Protein AF-A0AAJ1V256-F1 (afdb_monomer)

Sequence (121 aa):
MSFTASVACTSASAARIEAPECDAYWALPIDSGTSVLEVGAVFEDLAAAPRSDGSTIDLTRVPLGVEVDEIVLIAGPKEPRVVLVNEAEGYRVGVEWDPTYLKSAMLWMSNRGRKGLPWVG

Solvent-accessible surface area (backbone atoms only — not comparable to full-atom values): 6990 Å² total; per-residue (Å²): 139,87,83,82,82,81,75,82,75,85,62,70,60,44,27,38,50,49,72,48,63,51,77,32,36,33,37,39,80,61,78,71,86,30,50,58,54,28,65,48,39,73,48,84,46,61,61,55,35,54,25,65,87,76,50,65,42,50,71,30,40,35,62,58,98,57,66,20,34,42,44,36,35,40,36,52,42,77,46,56,44,40,31,42,37,33,67,80,80,72,47,74,51,75,51,72,61,60,54,90,81,47,60,53,50,74,49,74,49,71,39,54,29,48,62,53,86,94,60,61,68

Structure (mmCIF, N/CA/C/O backbone):
data_AF-A0AAJ1V256-F1
#
_entry.id   AF-A0AAJ1V256-F1
#
loop_
_atom_site.group_PDB
_atom_site.id
_atom_site.type_symbol
_atom_site.label_atom_id
_atom_site.label_alt_id
_atom_site.label_comp_id
_atom_site.label_asym_id
_atom_site.label_entity_id
_atom_site.label_seq_id
_atom_site.pdbx_PDB_ins_code
_atom_site.Cartn_x
_atom_site.Cartn_y
_atom_site.Cartn_z
_atom_site.occupancy
_atom_site.B_iso_or_equiv
_atom_site.auth_seq_id
_atom_site.auth_comp_id
_atom_site.auth_asym_id
_atom_site.auth_atom_id
_atom_site.pdbx_PDB_model_num
ATOM 1 N N . MET A 1 1 ? 39.446 8.602 6.452 1.00 35.81 1 MET A N 1
ATOM 2 C CA . MET A 1 1 ? 39.094 7.231 6.881 1.00 35.81 1 MET A CA 1
ATOM 3 C C . MET A 1 1 ? 37.690 6.969 6.364 1.00 35.81 1 MET A C 1
ATOM 5 O O . MET A 1 1 ? 36.756 7.536 6.909 1.00 35.81 1 MET A O 1
ATOM 9 N N . SER A 1 2 ? 37.554 6.254 5.246 1.00 35.09 2 SER A N 1
ATOM 10 C CA . SER A 1 2 ? 36.244 5.915 4.676 1.00 35.09 2 SER A CA 1
ATOM 11 C C . SER A 1 2 ? 35.867 4.529 5.176 1.00 35.09 2 SER A C 1
ATOM 13 O O . SER A 1 2 ? 36.576 3.569 4.884 1.00 35.09 2 SER A O 1
ATOM 15 N N . PHE A 1 3 ? 34.797 4.433 5.959 1.00 32.19 3 PHE A N 1
ATOM 16 C CA . PHE A 1 3 ? 34.200 3.153 6.319 1.00 32.19 3 PHE A CA 1
ATOM 17 C C . PHE A 1 3 ? 33.097 2.857 5.309 1.00 32.19 3 PHE A C 1
ATOM 19 O O . PHE A 1 3 ? 32.014 3.428 5.380 1.00 32.19 3 PHE A O 1
ATOM 26 N N . THR A 1 4 ? 33.382 1.979 4.351 1.00 42.59 4 THR A N 1
ATOM 27 C CA . THR A 1 4 ? 32.352 1.411 3.479 1.00 42.59 4 THR A CA 1
ATOM 28 C C . THR A 1 4 ? 31.816 0.157 4.158 1.00 42.59 4 THR A C 1
ATOM 30 O O . THR A 1 4 ? 32.383 -0.924 4.020 1.00 42.59 4 THR A O 1
ATOM 33 N N . ALA A 1 5 ? 30.738 0.296 4.929 1.00 38.59 5 ALA A N 1
ATOM 34 C CA . ALA A 1 5 ? 29.970 -0.849 5.399 1.00 38.59 5 ALA A CA 1
ATOM 35 C C . ALA A 1 5 ? 28.974 -1.246 4.300 1.00 38.59 5 ALA A C 1
ATOM 37 O O . ALA A 1 5 ? 27.842 -0.777 4.267 1.00 38.59 5 ALA A O 1
ATOM 38 N N . SER A 1 6 ? 29.409 -2.095 3.369 1.00 44.28 6 SER A N 1
ATOM 39 C CA . SER A 1 6 ? 28.492 -2.809 2.479 1.00 44.28 6 SER A CA 1
ATOM 40 C C . SER A 1 6 ? 27.984 -4.043 3.217 1.00 44.28 6 SER A C 1
ATOM 42 O O . SER A 1 6 ? 28.528 -5.135 3.058 1.00 44.28 6 SER A O 1
ATOM 44 N N . VAL A 1 7 ? 26.953 -3.878 4.046 1.00 42.75 7 VAL A N 1
ATOM 45 C CA . VAL A 1 7 ? 26.143 -5.024 4.469 1.00 42.75 7 VAL A CA 1
ATOM 46 C C . VAL A 1 7 ? 25.177 -5.303 3.326 1.00 42.75 7 VAL A C 1
ATOM 48 O O . VAL A 1 7 ? 24.169 -4.620 3.171 1.00 42.75 7 VAL A O 1
ATOM 51 N N . ALA A 1 8 ? 25.501 -6.299 2.504 1.00 43.69 8 ALA A N 1
ATOM 52 C CA . ALA A 1 8 ? 24.511 -6.926 1.643 1.00 43.69 8 ALA A CA 1
ATOM 53 C C . ALA A 1 8 ? 23.537 -7.679 2.560 1.00 43.69 8 ALA A C 1
ATOM 55 O O . ALA A 1 8 ? 23.752 -8.839 2.904 1.00 43.69 8 ALA A O 1
ATOM 56 N N . CYS A 1 9 ? 22.512 -6.978 3.043 1.00 42.59 9 CYS A N 1
ATOM 57 C CA . CYS A 1 9 ? 21.448 -7.580 3.824 1.00 42.59 9 CYS A CA 1
ATOM 58 C C . CYS A 1 9 ? 20.480 -8.247 2.846 1.00 42.59 9 CYS A C 1
ATOM 60 O O . CYS A 1 9 ? 19.473 -7.671 2.452 1.00 42.59 9 CYS A O 1
ATOM 62 N N . THR A 1 10 ? 20.789 -9.471 2.430 1.00 48.34 10 THR A N 1
ATOM 63 C CA . THR A 1 10 ? 19.746 -10.408 2.003 1.00 48.34 10 THR A CA 1
ATOM 64 C C . THR A 1 10 ? 19.013 -10.875 3.258 1.00 48.34 10 THR A C 1
ATOM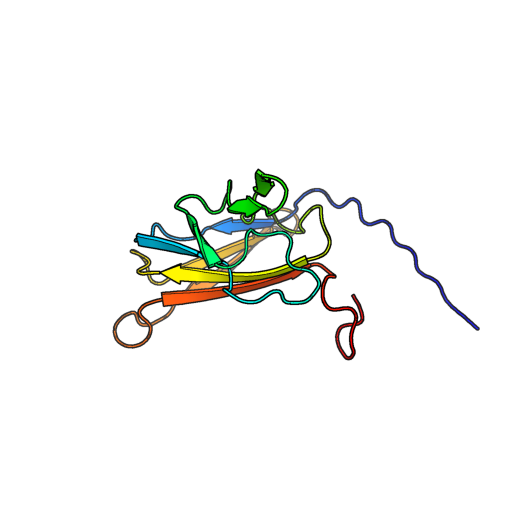 66 O O . THR A 1 10 ? 19.181 -12.014 3.692 1.00 48.34 10 THR A O 1
ATOM 69 N N . SER A 1 11 ? 18.273 -9.983 3.919 1.00 52.69 11 SER A N 1
ATOM 70 C CA . SER A 1 11 ? 17.343 -10.409 4.956 1.00 52.69 11 SER A CA 1
ATOM 71 C C . SER A 1 11 ? 16.116 -10.984 4.265 1.00 52.69 11 SER A C 1
ATOM 73 O O . SER A 1 11 ? 15.476 -10.338 3.439 1.00 52.69 11 SER A O 1
ATOM 75 N N . ALA A 1 12 ? 15.791 -12.232 4.598 1.00 62.41 12 ALA A N 1
ATOM 76 C CA . ALA A 1 12 ? 14.454 -12.745 4.356 1.00 62.41 12 ALA A CA 1
ATOM 77 C C . ALA A 1 12 ? 13.436 -11.770 4.974 1.00 62.41 12 ALA A C 1
ATOM 79 O O . ALA A 1 12 ? 13.717 -11.173 6.017 1.00 62.41 12 ALA A O 1
ATOM 80 N N . SER A 1 13 ? 12.268 -11.611 4.345 1.00 64.56 13 SER A N 1
ATOM 81 C CA . SER A 1 13 ? 11.167 -10.831 4.919 1.00 64.56 13 SER A CA 1
ATOM 82 C C . SER A 1 13 ? 10.919 -11.304 6.359 1.00 64.56 13 SER A C 1
ATOM 84 O O . SER A 1 13 ? 10.552 -12.465 6.557 1.00 64.56 13 SER A O 1
ATOM 86 N N . ALA A 1 14 ? 11.164 -10.440 7.340 1.00 84.75 14 ALA A N 1
ATOM 87 C CA . ALA A 1 14 ? 11.100 -10.766 8.767 1.00 84.75 14 ALA A CA 1
ATOM 88 C C . ALA A 1 14 ? 9.800 -10.268 9.417 1.00 84.75 14 ALA A C 1
ATOM 90 O O . ALA A 1 14 ? 9.463 -10.662 10.537 1.00 84.75 14 ALA A O 1
ATOM 91 N N . ALA A 1 15 ? 9.074 -9.402 8.708 1.00 94.56 15 ALA A N 1
ATOM 92 C CA . ALA A 1 15 ? 7.802 -8.870 9.140 1.00 94.56 15 ALA A CA 1
ATOM 93 C C . ALA A 1 15 ? 6.775 -8.862 8.004 1.00 94.56 15 ALA A C 1
ATOM 95 O O . ALA A 1 15 ? 7.121 -8.811 6.819 1.00 94.56 15 ALA A O 1
ATOM 96 N N . ARG A 1 16 ? 5.497 -8.893 8.387 1.00 96.88 16 ARG A N 1
ATOM 97 C CA . ARG A 1 16 ? 4.367 -8.735 7.469 1.00 96.88 16 ARG A CA 1
ATOM 98 C C . ARG A 1 16 ? 3.482 -7.551 7.842 1.00 96.88 16 ARG A C 1
ATOM 100 O O . ARG A 1 16 ? 3.313 -7.260 9.026 1.00 96.88 16 ARG A O 1
ATOM 107 N N . ILE A 1 17 ? 2.895 -6.912 6.841 1.00 97.62 17 ILE A N 1
ATOM 108 C CA . ILE A 1 17 ? 1.855 -5.899 6.983 1.00 97.62 17 ILE A CA 1
ATOM 109 C C . ILE A 1 17 ? 0.504 -6.589 6.798 1.00 97.62 17 ILE A C 1
ATOM 111 O O . ILE A 1 17 ? 0.233 -7.178 5.757 1.00 97.62 17 ILE A O 1
ATOM 115 N N . GLU A 1 18 ? -0.348 -6.512 7.812 1.00 97.94 18 GLU A N 1
ATOM 116 C CA . GLU A 1 18 ? -1.761 -6.866 7.720 1.00 97.94 18 GLU A CA 1
ATOM 117 C C . GLU A 1 18 ? -2.533 -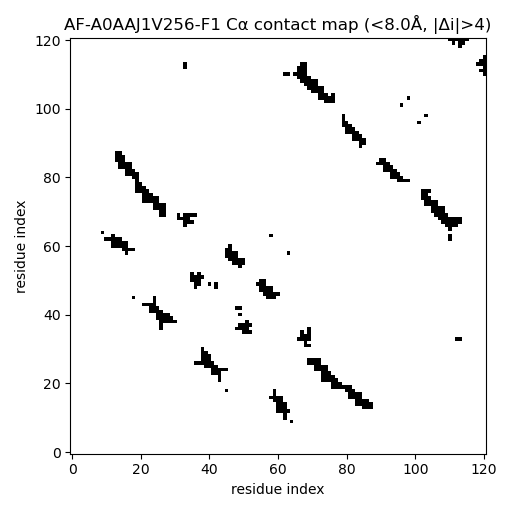5.575 7.428 1.00 97.94 18 GLU A C 1
ATOM 119 O O . GLU A 1 18 ? -2.740 -4.741 8.318 1.00 97.94 18 GLU A O 1
ATOM 124 N N . ALA A 1 19 ? -2.896 -5.389 6.160 1.00 97.00 19 ALA A N 1
ATOM 125 C CA . ALA A 1 19 ? -3.775 -4.315 5.723 1.00 97.00 19 ALA A CA 1
ATOM 126 C C . ALA A 1 19 ? -5.242 -4.776 5.801 1.00 97.00 19 ALA A C 1
ATOM 128 O O . ALA A 1 19 ? -5.519 -5.963 5.607 1.00 97.00 19 ALA A O 1
ATOM 129 N N . PRO A 1 20 ? -6.183 -3.865 6.089 1.00 96.81 20 PRO A N 1
ATOM 130 C CA . PRO A 1 20 ? -7.598 -4.190 6.076 1.00 96.81 20 PRO A CA 1
ATOM 131 C C . PRO A 1 20 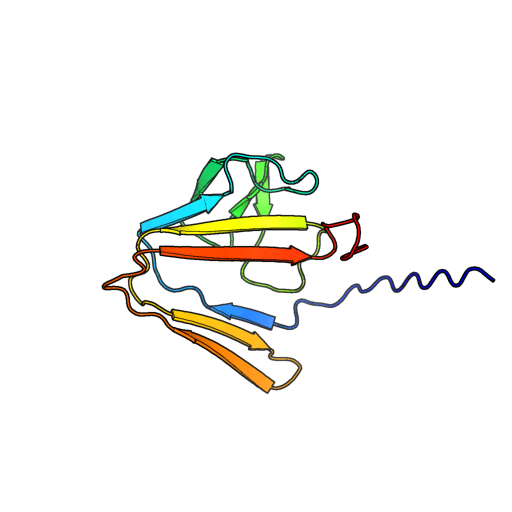? -8.070 -4.371 4.629 1.00 96.81 20 PRO A C 1
ATOM 133 O O . PRO A 1 20 ? -7.457 -3.841 3.697 1.00 96.81 20 PRO A O 1
ATOM 136 N N . GLU A 1 21 ? -9.206 -5.047 4.453 1.00 97.69 21 GLU A N 1
ATOM 137 C CA . GLU A 1 21 ? -9.966 -4.941 3.206 1.00 97.69 21 GLU A CA 1
ATOM 138 C C . GLU A 1 21 ? -10.261 -3.461 2.922 1.00 97.69 21 GLU A C 1
ATOM 140 O O . GLU A 1 21 ? -10.499 -2.670 3.842 1.00 97.69 21 GLU A O 1
ATOM 145 N N . CYS A 1 22 ? -10.238 -3.067 1.656 1.00 98.06 22 CYS A N 1
ATOM 146 C CA . CYS A 1 22 ? -10.447 -1.691 1.230 1.00 98.06 22 CYS A CA 1
ATOM 147 C C . CYS A 1 22 ? -11.115 -1.644 -0.145 1.00 98.06 22 CYS A C 1
ATOM 149 O O . CYS A 1 22 ? -11.194 -2.660 -0.827 1.00 98.06 22 CYS A O 1
ATOM 151 N N . ASP A 1 23 ? -11.584 -0.467 -0.560 1.00 98.12 23 ASP A N 1
ATOM 152 C CA . ASP A 1 23 ? -12.157 -0.294 -1.900 1.00 98.12 23 ASP A CA 1
ATOM 153 C C . ASP A 1 23 ? -11.094 -0.432 -2.995 1.00 98.12 23 ASP A C 1
ATOM 155 O O . ASP A 1 23 ? -11.368 -1.003 -4.045 1.00 98.12 23 ASP A O 1
ATOM 159 N N . ALA A 1 24 ? -9.895 0.112 -2.759 1.00 98.44 24 ALA A N 1
ATOM 160 C CA . ALA A 1 24 ? -8.741 -0.025 -3.644 1.00 98.44 24 ALA A CA 1
ATOM 161 C C .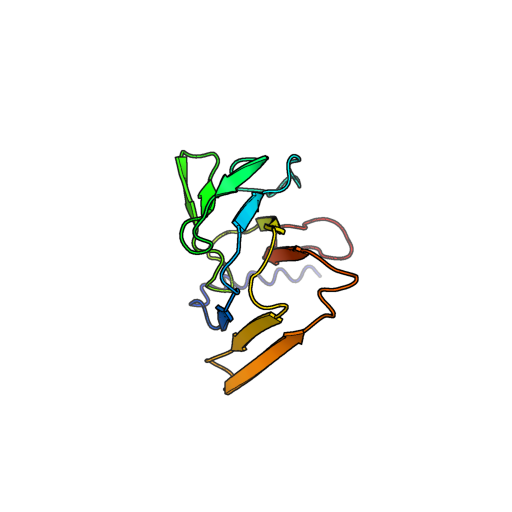 ALA A 1 24 ? -7.447 0.459 -2.973 1.00 98.44 24 ALA A C 1
ATOM 163 O O . ALA A 1 24 ? -7.468 1.295 -2.063 1.00 98.44 24 ALA A O 1
ATOM 164 N N . TYR A 1 25 ? -6.316 0.029 -3.519 1.00 98.69 25 TYR A N 1
ATOM 165 C CA . TYR A 1 25 ? -5.010 0.640 -3.314 1.00 98.69 25 TYR A CA 1
ATOM 166 C C . TYR A 1 25 ? -4.648 1.542 -4.488 1.00 98.69 25 TYR A C 1
ATOM 168 O O . TYR A 1 25 ? -4.976 1.238 -5.634 1.00 98.69 25 TYR A O 1
ATOM 176 N N . TRP A 1 26 ? -3.988 2.665 -4.206 1.00 98.56 26 TRP A N 1
ATOM 177 C CA . TRP A 1 26 ? -3.515 3.597 -5.231 1.00 98.56 26 TRP A CA 1
ATOM 178 C C . TRP A 1 26 ? -2.026 3.851 -5.040 1.00 98.56 26 TRP A C 1
ATOM 180 O O . TRP A 1 26 ? -1.615 4.300 -3.969 1.00 98.56 26 TRP A O 1
ATOM 190 N N . ALA A 1 27 ? -1.228 3.604 -6.074 1.00 97.88 27 ALA A N 1
ATOM 191 C CA . ALA A 1 27 ? 0.159 4.047 -6.106 1.00 97.88 27 ALA A CA 1
ATOM 192 C C . ALA A 1 27 ? 0.220 5.573 -6.276 1.00 97.88 27 ALA A C 1
ATOM 194 O O . ALA A 1 27 ? -0.630 6.172 -6.944 1.00 97.88 27 ALA A O 1
ATOM 195 N N . LEU A 1 28 ? 1.229 6.214 -5.683 1.00 95.50 28 LEU A N 1
ATOM 196 C CA . LEU A 1 28 ? 1.464 7.648 -5.846 1.00 95.50 28 LEU A CA 1
ATOM 197 C C . LEU A 1 28 ? 1.495 8.013 -7.340 1.00 95.50 28 LEU A C 1
ATOM 199 O O . LEU A 1 28 ? 2.221 7.375 -8.102 1.00 95.50 28 LEU A O 1
ATOM 203 N N . PRO A 1 29 ? 0.760 9.048 -7.785 1.00 93.31 29 PRO A N 1
ATOM 204 C CA . PRO A 1 29 ? 0.727 9.453 -9.189 1.00 93.31 29 PRO A CA 1
ATOM 205 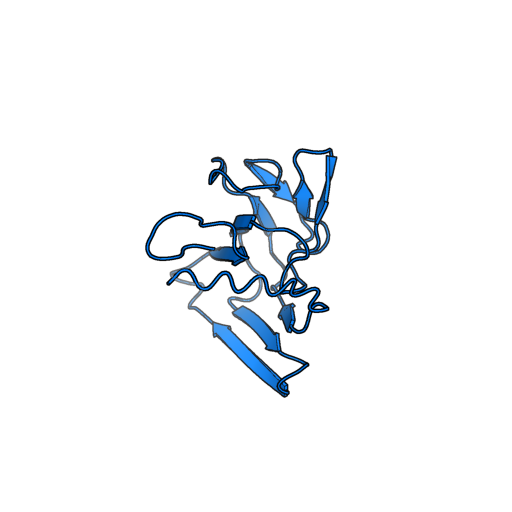C C . PRO A 1 29 ? 1.941 10.318 -9.579 1.00 93.31 29 PRO A C 1
ATOM 207 O O . PRO A 1 29 ? 1.850 11.155 -10.475 1.00 93.31 29 PRO A O 1
ATOM 210 N N . ILE A 1 30 ? 3.063 10.169 -8.868 1.00 92.44 30 ILE A N 1
ATOM 211 C CA . ILE A 1 30 ? 4.333 10.861 -9.095 1.00 92.44 30 ILE A CA 1
ATOM 212 C C . ILE A 1 30 ? 5.460 9.889 -8.730 1.00 92.44 30 ILE A C 1
ATOM 214 O O . ILE A 1 30 ? 5.378 9.222 -7.705 1.00 92.44 30 ILE A O 1
ATOM 218 N N . ASP A 1 31 ? 6.516 9.838 -9.539 1.00 86.88 31 ASP A N 1
ATOM 219 C CA . ASP A 1 31 ? 7.723 9.069 -9.225 1.00 86.88 31 ASP A CA 1
ATOM 220 C C . ASP A 1 31 ? 8.548 9.764 -8.124 1.00 86.88 31 ASP A C 1
ATOM 222 O O . ASP A 1 31 ? 8.879 10.950 -8.227 1.00 86.88 31 ASP A O 1
ATOM 226 N N . SER A 1 32 ? 8.897 9.024 -7.069 1.00 82.12 32 SER A N 1
ATOM 227 C CA . SER A 1 32 ? 9.786 9.487 -5.993 1.00 82.12 32 SER A CA 1
ATOM 228 C C . SER A 1 32 ? 11.271 9.524 -6.398 1.00 82.12 32 SER A C 1
ATOM 230 O O . SER A 1 32 ? 12.113 9.998 -5.633 1.00 82.12 32 SER A O 1
ATOM 232 N N . GLY A 1 33 ? 11.599 9.022 -7.592 1.00 87.94 33 GLY A N 1
ATOM 233 C CA . GLY A 1 33 ? 12.944 8.778 -8.113 1.00 87.94 33 GLY A CA 1
ATOM 234 C C . GLY A 1 33 ? 13.456 7.366 -7.816 1.00 87.94 33 GLY A C 1
ATOM 235 O O . GLY A 1 33 ? 14.473 6.952 -8.370 1.00 87.94 33 GLY A O 1
ATOM 236 N N . THR A 1 34 ? 12.760 6.628 -6.945 1.00 92.50 34 THR A N 1
ATOM 237 C CA . THR A 1 34 ? 13.020 5.211 -6.646 1.00 92.50 34 THR A CA 1
ATOM 238 C C . THR A 1 34 ? 11.734 4.386 -6.603 1.00 92.50 34 THR A C 1
ATOM 240 O O . THR A 1 34 ? 11.726 3.307 -6.013 1.00 92.50 34 THR A O 1
ATOM 243 N N . SER A 1 35 ? 10.643 4.886 -7.191 1.00 94.12 35 SER A N 1
ATOM 244 C CA . SER A 1 35 ? 9.424 4.096 -7.324 1.00 94.12 35 SER A CA 1
ATOM 245 C C . SER A 1 35 ? 9.604 3.023 -8.398 1.00 94.12 35 SER A C 1
ATOM 247 O O . SER A 1 35 ? 10.090 3.280 -9.498 1.00 94.12 35 SER A O 1
ATOM 249 N N . VAL A 1 36 ? 9.210 1.799 -8.069 1.00 96.25 36 VAL A N 1
ATOM 250 C CA . VAL A 1 36 ? 9.112 0.654 -8.983 1.00 96.25 36 VAL A CA 1
ATOM 251 C C . VAL A 1 36 ? 7.663 0.323 -9.319 1.00 96.25 36 VAL A C 1
ATOM 253 O O . VAL A 1 36 ? 7.419 -0.368 -10.310 1.00 96.25 36 VAL A O 1
ATOM 256 N N . LEU A 1 37 ? 6.708 0.793 -8.509 1.00 97.69 37 LEU A N 1
ATOM 257 C CA . LEU A 1 37 ? 5.287 0.668 -8.814 1.00 97.69 37 LEU A CA 1
ATOM 258 C C . LEU A 1 37 ? 4.935 1.402 -10.110 1.00 97.69 37 LEU A C 1
ATOM 260 O O . LEU A 1 37 ? 5.544 2.413 -10.462 1.00 97.69 37 LEU A O 1
ATOM 264 N N . GLU A 1 38 ? 3.922 0.899 -10.810 1.00 97.94 38 GLU A N 1
ATOM 265 C CA . GLU A 1 38 ? 3.309 1.644 -11.906 1.00 97.94 38 GLU A CA 1
ATOM 266 C C . GLU A 1 38 ? 2.631 2.897 -11.331 1.00 97.94 38 GLU A C 1
ATOM 268 O O . GLU A 1 38 ? 1.709 2.822 -10.513 1.00 97.94 38 GLU A O 1
ATOM 273 N N . VAL A 1 39 ? 3.128 4.067 -11.727 1.00 96.38 39 VAL A N 1
ATOM 274 C CA . VAL A 1 39 ? 2.718 5.359 -11.168 1.00 96.38 39 VAL A CA 1
ATOM 275 C C . VAL A 1 39 ? 1.228 5.598 -11.412 1.00 96.38 39 VAL A C 1
ATOM 277 O O . VAL A 1 39 ? 0.745 5.541 -12.540 1.00 96.38 39 VAL A O 1
ATOM 280 N N . GLY A 1 40 ? 0.490 5.903 -10.343 1.00 97.31 40 GLY A N 1
ATOM 281 C CA . GLY A 1 40 ? -0.956 6.132 -10.409 1.00 97.31 40 GLY A CA 1
ATOM 282 C C . GLY A 1 40 ? -1.797 4.872 -10.634 1.00 97.31 40 GLY A C 1
ATOM 283 O O . GLY A 1 40 ? -3.004 4.991 -10.851 1.00 97.31 40 GLY A O 1
ATOM 284 N N . ALA A 1 41 ? -1.201 3.677 -10.576 1.00 98.25 41 ALA A N 1
ATOM 285 C CA . ALA A 1 41 ? -1.954 2.437 -10.664 1.00 98.25 41 ALA A CA 1
ATOM 286 C C . ALA A 1 41 ? -2.970 2.308 -9.524 1.00 98.25 41 ALA A C 1
ATOM 288 O O . ALA A 1 41 ? -2.686 2.635 -8.368 1.00 98.25 41 ALA A O 1
ATOM 289 N N . VAL A 1 42 ? -4.138 1.767 -9.865 1.00 98.56 42 VAL A N 1
ATOM 290 C CA . VAL A 1 42 ? -5.186 1.365 -8.925 1.00 98.56 42 VAL A CA 1
ATOM 291 C C . VAL A 1 42 ? -5.265 -0.157 -8.945 1.00 98.56 42 VAL A C 1
ATOM 293 O O . VAL A 1 42 ? -5.322 -0.752 -10.020 1.00 98.56 42 VAL A O 1
ATOM 296 N N . PHE A 1 43 ? -5.226 -0.789 -7.776 1.00 98.56 43 PHE A N 1
ATOM 297 C CA . PHE A 1 43 ? -5.143 -2.245 -7.647 1.00 98.56 43 PHE A CA 1
ATOM 298 C C . PHE A 1 43 ? -5.827 -2.738 -6.367 1.00 98.56 43 PHE A C 1
ATOM 300 O O . PHE A 1 43 ? -6.121 -1.953 -5.470 1.00 98.56 43 PHE A O 1
ATOM 307 N N . GLU A 1 44 ? -6.106 -4.038 -6.290 1.00 98.06 44 GLU A N 1
ATOM 308 C CA . GLU A 1 44 ? -6.950 -4.628 -5.233 1.00 98.06 44 GLU A CA 1
ATOM 309 C C . GLU A 1 44 ? -6.164 -5.481 -4.229 1.00 98.06 44 GLU A C 1
ATOM 311 O O . GLU A 1 44 ? -6.632 -5.703 -3.117 1.00 98.06 44 GLU A O 1
ATOM 316 N N . ASP A 1 45 ? -4.962 -5.933 -4.595 1.00 97.81 45 ASP A N 1
ATOM 317 C CA . ASP A 1 45 ? -4.147 -6.827 -3.772 1.00 97.81 45 ASP A CA 1
ATOM 318 C C . ASP A 1 45 ? -2.776 -6.212 -3.470 1.00 97.81 45 ASP A C 1
ATOM 320 O O . ASP A 1 45 ? -1.934 -6.039 -4.356 1.00 97.81 45 ASP A O 1
ATOM 324 N N . LEU A 1 46 ? -2.537 -5.907 -2.193 1.00 98.00 46 LEU A N 1
ATOM 325 C CA . LEU A 1 46 ? -1.270 -5.358 -1.715 1.00 98.00 46 LEU A CA 1
ATOM 326 C C . LEU A 1 46 ? -0.101 -6.350 -1.863 1.00 98.00 46 LEU A C 1
ATOM 328 O O . LEU A 1 46 ? 1.052 -5.923 -1.945 1.00 98.00 46 LEU A O 1
ATOM 332 N N . ALA A 1 47 ? -0.379 -7.657 -1.941 1.00 97.88 47 ALA A N 1
ATOM 333 C CA . ALA A 1 47 ? 0.620 -8.695 -2.196 1.00 97.88 47 ALA A CA 1
ATOM 334 C C . ALA A 1 47 ? 0.963 -8.860 -3.692 1.00 97.88 47 ALA A C 1
ATOM 336 O O . ALA A 1 47 ? 1.891 -9.595 -4.037 1.00 97.88 47 ALA A O 1
ATOM 337 N N . ALA A 1 48 ? 0.253 -8.163 -4.582 1.00 98.12 48 ALA A N 1
ATOM 338 C CA . ALA A 1 48 ? 0.463 -8.202 -6.026 1.00 98.12 48 ALA A CA 1
ATOM 339 C C . ALA A 1 48 ? 0.424 -6.793 -6.643 1.00 98.12 48 ALA A C 1
ATOM 341 O O . ALA A 1 48 ? -0.165 -6.582 -7.706 1.00 98.12 48 ALA A O 1
ATOM 342 N N . ALA A 1 49 ? 1.070 -5.823 -5.991 1.00 98.25 49 ALA A N 1
ATOM 343 C CA . ALA A 1 49 ? 1.088 -4.443 -6.456 1.00 98.25 49 ALA A CA 1
ATOM 344 C C . ALA A 1 49 ? 1.787 -4.337 -7.829 1.00 98.25 49 ALA A C 1
ATOM 346 O O . ALA A 1 49 ? 2.879 -4.891 -8.001 1.00 98.25 49 ALA A O 1
ATOM 347 N N . PRO A 1 50 ? 1.185 -3.653 -8.818 1.00 98.50 50 PRO A N 1
ATOM 348 C CA . PRO A 1 50 ? 1.703 -3.599 -10.180 1.00 98.50 50 PRO A CA 1
ATOM 349 C C . PRO A 1 50 ? 2.975 -2.754 -10.267 1.00 98.50 50 PRO A C 1
ATOM 351 O O . PRO A 1 50 ? 3.045 -1.652 -9.720 1.00 98.50 50 PRO A O 1
ATOM 354 N N . ARG A 1 51 ? 3.971 -3.260 -10.995 1.00 98.06 51 ARG A N 1
ATOM 355 C CA . ARG A 1 51 ? 5.224 -2.562 -11.298 1.00 98.06 51 ARG A CA 1
ATOM 356 C C . ARG A 1 51 ? 5.229 -2.006 -12.714 1.00 98.06 51 ARG A C 1
ATOM 358 O O . ARG A 1 51 ? 4.579 -2.548 -13.607 1.00 98.06 51 ARG A O 1
ATOM 365 N N . SER A 1 52 ? 6.052 -0.986 -12.931 1.00 97.06 52 SER A N 1
ATOM 366 C CA . SER A 1 52 ? 6.229 -0.350 -14.243 1.00 97.06 52 SER A CA 1
ATOM 367 C C . SER A 1 52 ? 6.890 -1.242 -15.299 1.00 97.06 52 SER A C 1
ATOM 369 O O . SER A 1 52 ? 6.745 -1.018 -16.499 1.00 97.06 52 SER A O 1
ATOM 371 N N . ASP A 1 53 ? 7.577 -2.304 -14.875 1.00 96.50 53 ASP A N 1
ATOM 372 C CA . ASP A 1 53 ? 8.142 -3.331 -15.758 1.00 96.50 53 ASP A CA 1
ATOM 373 C C . ASP A 1 53 ? 7.131 -4.431 -16.149 1.00 96.50 53 ASP A C 1
ATOM 375 O O . ASP A 1 53 ? 7.499 -5.402 -16.813 1.00 96.50 53 ASP A O 1
ATOM 379 N N . GLY A 1 54 ? 5.861 -4.292 -15.749 1.00 97.19 54 GLY A N 1
ATOM 380 C CA . GLY A 1 54 ? 4.791 -5.254 -16.011 1.00 97.19 54 GLY A CA 1
ATOM 381 C C . GLY A 1 54 ? 4.773 -6.462 -15.069 1.00 97.19 54 GLY A C 1
ATOM 382 O O . GLY A 1 54 ? 3.904 -7.323 -15.211 1.00 97.19 54 GLY A O 1
ATOM 383 N N . SER A 1 55 ? 5.706 -6.547 -14.115 1.00 97.88 55 SER A N 1
ATOM 384 C CA . SER A 1 55 ? 5.664 -7.535 -13.034 1.00 97.88 55 SER A CA 1
ATOM 385 C C . SER A 1 55 ? 4.840 -7.034 -11.838 1.00 97.88 55 SER A C 1
ATOM 387 O O . SER A 1 55 ? 4.201 -5.981 -11.895 1.00 97.88 55 SER A O 1
ATOM 389 N N . THR A 1 56 ? 4.836 -7.791 -10.741 1.00 98.38 56 THR A N 1
ATOM 390 C CA . THR A 1 56 ? 4.214 -7.387 -9.475 1.00 98.38 56 THR A CA 1
ATOM 391 C C . THR A 1 56 ? 5.205 -7.469 -8.317 1.00 98.38 56 THR A C 1
ATOM 393 O O . THR A 1 56 ? 6.247 -8.127 -8.404 1.00 98.38 56 THR A O 1
ATOM 396 N N . ILE A 1 57 ? 4.896 -6.778 -7.222 1.00 97.25 57 ILE A N 1
ATOM 397 C CA . ILE A 1 57 ? 5.636 -6.842 -5.960 1.00 97.25 57 ILE A CA 1
ATOM 398 C C . ILE A 1 57 ? 4.688 -7.063 -4.786 1.00 97.25 57 ILE A C 1
ATOM 400 O O . ILE A 1 57 ? 3.627 -6.450 -4.699 1.00 97.25 57 ILE A O 1
ATOM 404 N N . ASP A 1 58 ? 5.110 -7.923 -3.863 1.00 97.44 58 ASP A N 1
ATOM 405 C CA . ASP A 1 58 ? 4.427 -8.125 -2.592 1.00 97.44 58 ASP A CA 1
ATOM 406 C C . ASP A 1 58 ? 4.850 -7.038 -1.597 1.00 97.44 58 ASP A C 1
ATOM 408 O O . ASP A 1 58 ? 5.947 -7.085 -1.035 1.00 97.44 58 ASP A O 1
ATOM 412 N N . LEU A 1 59 ? 3.981 -6.045 -1.388 1.00 97.31 59 LEU A N 1
ATOM 413 C CA . LEU A 1 59 ? 4.203 -4.967 -0.421 1.00 97.31 59 LEU A CA 1
ATOM 414 C C . LEU A 1 59 ? 3.832 -5.374 1.012 1.00 97.31 59 LEU A C 1
ATOM 416 O O . LEU A 1 59 ? 4.080 -4.623 1.955 1.00 97.31 59 LEU A O 1
ATOM 420 N N . THR A 1 60 ? 3.267 -6.565 1.219 1.00 97.25 60 THR A N 1
ATOM 421 C CA . THR A 1 60 ? 2.918 -7.054 2.557 1.00 97.25 60 THR A CA 1
ATOM 422 C C . THR A 1 60 ? 4.113 -7.647 3.291 1.00 97.25 60 THR A C 1
ATOM 424 O O . THR A 1 60 ? 4.041 -7.831 4.501 1.00 97.25 60 THR A O 1
ATOM 427 N N . ARG A 1 61 ? 5.230 -7.934 2.613 1.00 95.62 61 ARG A N 1
ATOM 428 C CA . ARG A 1 61 ? 6.403 -8.611 3.187 1.00 95.62 61 ARG A CA 1
ATOM 429 C C . ARG A 1 61 ? 7.589 -7.657 3.261 1.00 95.62 61 ARG A C 1
ATOM 431 O O . ARG A 1 61 ? 8.145 -7.277 2.239 1.00 95.62 61 ARG A O 1
ATOM 438 N N . VAL A 1 62 ? 8.016 -7.303 4.475 1.00 93.62 62 VAL A N 1
ATOM 439 C CA . VAL A 1 62 ? 9.119 -6.354 4.693 1.00 93.62 62 VAL A CA 1
ATOM 440 C C . VAL A 1 62 ? 10.285 -6.990 5.474 1.00 93.62 62 VAL A C 1
ATOM 442 O O . VAL A 1 62 ? 10.061 -7.871 6.312 1.00 93.62 62 VAL A O 1
ATOM 445 N N . PRO A 1 63 ? 11.546 -6.580 5.228 1.00 92.62 63 PRO A N 1
ATOM 446 C CA . 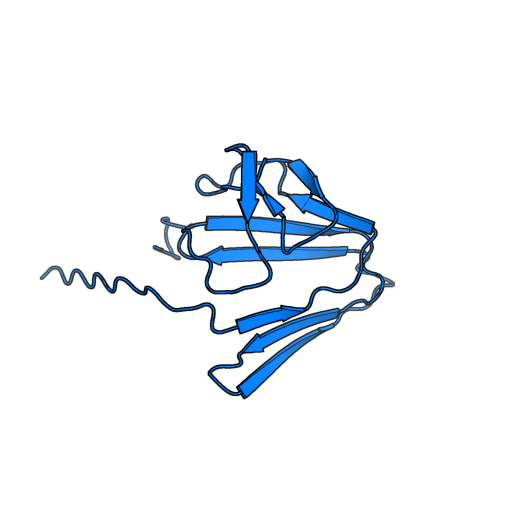PRO A 1 63 ? 11.974 -5.602 4.220 1.00 92.62 63 PRO A CA 1
ATOM 447 C C . PRO A 1 63 ? 11.769 -6.107 2.785 1.00 92.62 63 PRO A C 1
ATOM 449 O O . PRO A 1 63 ? 11.763 -7.312 2.537 1.00 92.62 63 PRO A O 1
ATOM 452 N N . LEU A 1 64 ? 11.572 -5.172 1.853 1.00 92.69 64 LEU A N 1
ATOM 453 C CA . LEU A 1 64 ? 11.382 -5.488 0.438 1.00 92.69 64 LEU A CA 1
ATOM 454 C C . LEU A 1 64 ? 12.711 -5.941 -0.185 1.00 92.69 64 LEU A C 1
ATOM 456 O O . LEU A 1 64 ? 13.783 -5.457 0.179 1.00 92.69 64 LEU A O 1
ATOM 460 N N . GLY A 1 65 ? 12.642 -6.834 -1.173 1.00 91.38 65 GLY A N 1
ATOM 461 C CA . GLY A 1 65 ? 13.819 -7.309 -1.916 1.00 91.38 65 GLY A CA 1
ATOM 462 C C . GLY A 1 65 ? 14.422 -6.287 -2.891 1.00 91.38 65 GLY A C 1
ATOM 463 O O . GLY A 1 65 ? 15.378 -6.602 -3.594 1.00 91.38 65 GLY A O 1
ATOM 464 N N . VAL A 1 66 ? 13.854 -5.083 -2.962 1.00 92.06 66 VAL A N 1
ATOM 465 C CA . VAL A 1 66 ? 14.251 -3.992 -3.858 1.00 92.06 66 VAL A CA 1
ATOM 466 C C . VAL A 1 66 ? 14.345 -2.686 -3.082 1.00 92.06 66 VAL A C 1
ATOM 468 O O . VAL A 1 66 ? 13.588 -2.469 -2.133 1.00 92.06 66 VAL A O 1
ATOM 471 N N . GLU A 1 67 ? 15.276 -1.817 -3.474 1.00 93.44 67 GLU A N 1
ATOM 472 C CA . GLU A 1 67 ? 15.385 -0.487 -2.880 1.00 93.44 67 GLU A CA 1
ATOM 473 C C . GLU A 1 67 ? 14.308 0.431 -3.460 1.00 93.44 67 GLU A C 1
ATOM 475 O O . GLU A 1 67 ? 14.277 0.630 -4.673 1.00 93.44 67 GLU A O 1
ATOM 480 N N . VAL A 1 68 ? 13.426 0.961 -2.612 1.00 93.94 68 VAL A N 1
ATOM 481 C CA . VAL A 1 68 ? 12.260 1.748 -3.047 1.00 93.94 68 VAL A CA 1
ATOM 482 C C . VAL A 1 68 ? 11.899 2.855 -2.060 1.00 93.94 68 VAL A C 1
ATOM 484 O O . VAL A 1 68 ? 12.257 2.789 -0.879 1.00 93.94 68 VAL A O 1
ATOM 487 N N . ASP A 1 69 ? 11.175 3.859 -2.548 1.00 93.88 69 ASP A N 1
ATOM 488 C CA . ASP A 1 69 ? 10.471 4.865 -1.745 1.00 93.88 69 ASP A CA 1
ATOM 489 C C . ASP A 1 69 ? 9.038 4.976 -2.274 1.00 93.88 69 ASP A C 1
ATOM 491 O O . ASP A 1 69 ? 8.756 5.794 -3.150 1.00 93.88 69 ASP A O 1
ATOM 495 N N . GLU A 1 70 ? 8.151 4.103 -1.792 1.00 95.62 70 GLU A N 1
ATOM 496 C CA . GLU A 1 70 ? 6.775 4.005 -2.287 1.00 95.62 70 GLU A CA 1
ATOM 497 C C . GLU A 1 70 ? 5.777 4.701 -1.383 1.00 95.62 70 GLU A C 1
ATOM 499 O O . GLU A 1 70 ? 5.870 4.659 -0.156 1.00 95.62 70 GLU A O 1
ATOM 504 N N . ILE A 1 71 ? 4.760 5.290 -2.001 1.00 96.50 71 ILE A N 1
ATOM 505 C CA . ILE A 1 71 ? 3.592 5.809 -1.302 1.00 96.50 71 ILE A CA 1
ATOM 506 C C . ILE A 1 71 ? 2.359 5.127 -1.891 1.00 96.50 71 ILE A C 1
ATOM 508 O O . ILE A 1 71 ? 2.091 5.238 -3.086 1.00 96.50 71 ILE A O 1
ATOM 512 N N . VAL A 1 72 ? 1.615 4.424 -1.037 1.00 98.00 72 VAL A N 1
ATOM 513 C CA . VAL A 1 72 ? 0.394 3.697 -1.395 1.00 98.00 72 VAL A CA 1
ATOM 514 C C . VAL A 1 72 ? -0.755 4.181 -0.522 1.00 98.00 72 VAL A C 1
ATOM 516 O O . VAL A 1 72 ? -0.678 4.150 0.706 1.00 98.00 72 VAL A O 1
ATOM 519 N N . LEU A 1 73 ? -1.843 4.625 -1.141 1.00 98.44 73 LEU A N 1
ATOM 520 C CA . LEU A 1 73 ? -3.075 4.966 -0.439 1.00 98.44 73 LEU A CA 1
ATOM 521 C C . LEU A 1 73 ? -3.951 3.719 -0.303 1.00 98.44 73 LEU A C 1
ATOM 523 O O . LEU A 1 73 ? -4.257 3.075 -1.299 1.00 98.44 73 LEU A O 1
ATOM 527 N N . ILE A 1 74 ? -4.405 3.430 0.912 1.00 98.44 74 ILE A N 1
ATOM 528 C CA . ILE A 1 74 ? -5.492 2.496 1.211 1.00 98.44 74 ILE A CA 1
ATOM 529 C C . ILE A 1 74 ? -6.797 3.298 1.178 1.00 98.44 74 ILE A C 1
ATOM 531 O O . ILE A 1 74 ? -7.092 4.052 2.114 1.00 98.44 74 ILE A O 1
ATOM 535 N N . ALA A 1 75 ? -7.559 3.188 0.091 1.00 98.00 75 ALA A N 1
ATOM 536 C CA . ALA A 1 75 ? -8.797 3.934 -0.106 1.00 98.00 75 ALA A CA 1
ATOM 537 C C . ALA A 1 75 ? -9.997 3.178 0.479 1.00 98.00 75 ALA A C 1
ATOM 539 O O . ALA A 1 75 ? -10.234 2.021 0.140 1.00 98.00 75 ALA A O 1
ATOM 540 N N . GLY A 1 76 ? -10.765 3.832 1.354 1.00 97.06 76 GLY A N 1
ATOM 541 C CA . GLY A 1 76 ? -11.976 3.248 1.944 1.00 97.06 76 GLY A CA 1
ATOM 542 C C . GLY A 1 76 ? -11.758 1.921 2.694 1.00 97.06 76 GLY A C 1
ATOM 543 O O . GLY A 1 76 ? -12.478 0.954 2.424 1.00 97.06 76 GLY A O 1
ATOM 544 N N . PRO A 1 77 ? -10.778 1.835 3.615 1.00 97.69 77 PRO A N 1
ATOM 545 C CA . PRO A 1 77 ? -10.559 0.640 4.419 1.00 97.69 77 PRO A CA 1
ATOM 546 C C . PRO A 1 77 ? -11.803 0.307 5.251 1.00 97.69 77 PRO A C 1
ATOM 548 O O . PRO A 1 77 ? -12.408 1.189 5.867 1.00 97.69 77 PRO A O 1
ATOM 551 N N . LYS A 1 78 ? -12.190 -0.972 5.267 1.00 97.31 78 LYS A N 1
ATOM 552 C CA . LYS A 1 78 ? -13.373 -1.473 5.989 1.00 97.31 78 LYS A CA 1
ATOM 553 C C . LYS A 1 78 ? -13.160 -1.480 7.497 1.00 97.31 78 LYS A C 1
ATOM 555 O O . LYS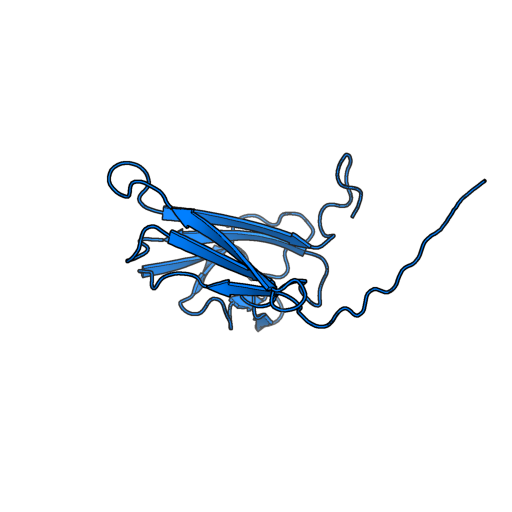 A 1 78 ? -14.101 -1.255 8.254 1.00 97.31 78 LYS A O 1
ATOM 560 N N . GLU A 1 79 ? -11.912 -1.659 7.916 1.00 97.38 79 GLU A N 1
ATOM 561 C CA . GLU A 1 79 ? -11.470 -1.493 9.296 1.00 97.38 79 GLU A CA 1
ATOM 562 C C . GLU A 1 79 ? -10.436 -0.362 9.371 1.00 97.38 79 GLU A C 1
ATOM 564 O O . GLU A 1 79 ? -9.494 -0.346 8.575 1.00 97.38 79 GLU A O 1
ATOM 569 N N . PRO A 1 80 ? -10.555 0.589 10.314 1.00 96.69 80 PRO A N 1
ATOM 570 C CA . PRO A 1 80 ? -9.643 1.724 10.416 1.00 96.69 80 PRO A CA 1
ATOM 571 C C . PRO A 1 80 ? -8.344 1.343 11.146 1.00 96.69 80 PRO A C 1
ATOM 573 O O . PRO A 1 80 ? -8.004 1.924 12.179 1.00 96.69 80 PRO A O 1
ATOM 576 N N . ARG A 1 81 ? -7.655 0.308 10.651 1.00 98.00 81 ARG A N 1
ATOM 577 C CA . ARG A 1 81 ? -6.495 -0.299 11.304 1.00 98.00 81 ARG A CA 1
ATOM 578 C C . ARG A 1 81 ? -5.516 -0.919 10.313 1.00 98.00 81 ARG A C 1
ATOM 580 O O . ARG A 1 81 ? -5.936 -1.584 9.379 1.00 98.00 81 ARG A O 1
ATOM 587 N N . VAL A 1 82 ? -4.215 -0.781 10.568 1.00 98.25 82 VAL A N 1
ATOM 588 C CA . VAL A 1 82 ? -3.133 -1.540 9.902 1.00 98.25 82 VAL A CA 1
ATOM 589 C C . VAL A 1 82 ? -2.212 -2.128 10.967 1.00 98.25 82 VAL A C 1
ATOM 591 O O . VAL A 1 82 ? -1.991 -1.497 12.003 1.00 98.25 82 VAL A O 1
ATOM 594 N N . VAL A 1 83 ? -1.658 -3.321 10.732 1.00 98.44 83 VAL A N 1
ATOM 595 C CA . VAL A 1 83 ? -0.718 -3.968 11.663 1.00 98.44 83 VAL A CA 1
ATOM 596 C C . VAL A 1 83 ? 0.583 -4.330 10.977 1.00 98.44 83 VAL A C 1
ATOM 598 O O . VAL A 1 83 ? 0.576 -4.967 9.934 1.00 98.44 83 VAL A O 1
ATOM 601 N N . LEU A 1 84 ? 1.703 -4.019 11.619 1.00 97.75 84 LEU A N 1
ATOM 602 C CA . LEU A 1 84 ? 2.982 -4.660 11.349 1.00 97.75 84 LEU A CA 1
ATOM 603 C C . LEU A 1 84 ? 3.185 -5.812 12.336 1.00 97.75 84 LEU A C 1
ATOM 605 O O . LEU A 1 84 ? 3.099 -5.626 13.551 1.00 97.75 84 LEU A O 1
ATOM 609 N N . VAL A 1 85 ? 3.495 -6.994 11.822 1.00 98.06 85 VAL A N 1
ATOM 610 C CA . VAL A 1 85 ? 3.839 -8.180 12.609 1.00 98.06 85 VAL A CA 1
ATOM 611 C C . VAL A 1 85 ? 5.297 -8.494 12.365 1.00 98.06 85 VAL A C 1
ATOM 613 O O . VAL A 1 85 ? 5.639 -8.938 11.275 1.00 98.06 85 VAL A O 1
ATOM 616 N N . ASN A 1 86 ? 6.149 -8.277 13.361 1.00 96.19 86 ASN A N 1
ATOM 617 C CA . ASN A 1 86 ? 7.538 -8.708 13.305 1.00 96.19 86 ASN A CA 1
ATOM 618 C C . ASN A 1 86 ? 7.630 -10.106 13.920 1.00 96.19 86 ASN A C 1
ATOM 620 O O . ASN A 1 86 ? 7.583 -10.270 15.138 1.00 96.19 86 ASN A O 1
ATOM 624 N N . GLU A 1 87 ? 7.708 -11.120 13.061 1.00 93.00 87 GLU A N 1
ATOM 625 C CA . GLU A 1 87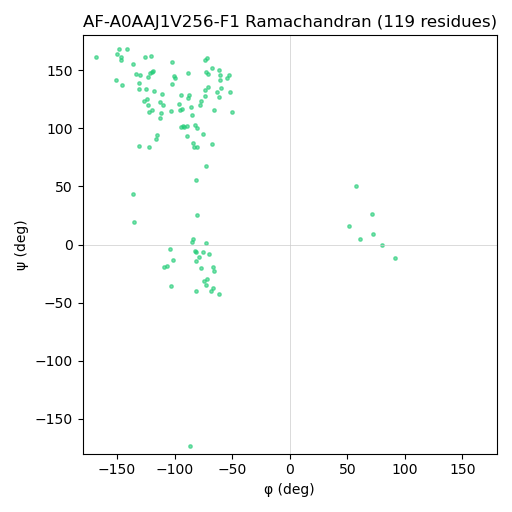 ? 7.748 -12.527 13.470 1.00 93.00 87 GLU A CA 1
ATOM 626 C C . GLU A 1 87 ? 9.116 -12.899 14.046 1.00 93.00 87 GLU A C 1
ATOM 628 O O . GLU A 1 87 ? 9.194 -13.725 14.954 1.00 93.00 87 GLU A O 1
ATOM 633 N N . ALA A 1 88 ? 10.182 -12.261 13.555 1.00 92.25 88 ALA A N 1
ATOM 634 C CA . ALA A 1 88 ? 11.543 -12.493 14.023 1.00 92.25 88 ALA A CA 1
ATOM 635 C C . ALA A 1 88 ? 11.752 -12.024 15.472 1.00 92.25 88 ALA A C 1
ATOM 637 O O . ALA A 1 88 ? 12.450 -12.683 16.240 1.00 92.25 88 ALA A O 1
ATOM 638 N N . GLU A 1 89 ? 11.127 -10.909 15.852 1.00 93.38 89 GLU A N 1
ATOM 639 C CA . GLU A 1 89 ? 11.232 -10.320 17.194 1.00 93.38 89 GLU A CA 1
ATOM 640 C C . GLU A 1 89 ? 9.990 -10.568 18.067 1.00 93.38 89 GLU A C 1
ATOM 642 O O . GLU A 1 89 ? 9.972 -10.208 19.243 1.00 93.38 89 GLU A O 1
ATOM 647 N N . GLY A 1 90 ? 8.951 -11.204 17.518 1.00 94.94 90 GLY A N 1
ATOM 648 C CA . GLY A 1 90 ? 7.770 -11.641 18.263 1.00 94.94 90 GLY A CA 1
ATOM 649 C C . GLY A 1 90 ? 6.833 -10.519 18.716 1.00 94.94 90 GLY A C 1
ATOM 650 O O . GLY A 1 90 ? 6.122 -10.695 19.706 1.00 94.94 90 GLY A O 1
ATOM 651 N N . TYR A 1 91 ? 6.800 -9.379 18.017 1.00 95.94 91 TYR A N 1
ATOM 652 C CA . TYR A 1 91 ? 5.920 -8.256 18.360 1.00 95.94 91 TYR A CA 1
ATOM 653 C C . TYR A 1 91 ? 4.952 -7.870 17.242 1.00 95.94 91 TYR A C 1
ATOM 655 O O . TYR A 1 91 ? 5.121 -8.195 16.065 1.00 95.94 91 TYR A O 1
ATOM 663 N N . ARG A 1 92 ? 3.912 -7.128 17.631 1.00 98.00 92 ARG A N 1
ATOM 664 C CA . ARG A 1 92 ? 2.907 -6.557 16.733 1.00 98.00 92 ARG A CA 1
ATOM 665 C C . ARG A 1 92 ? 2.723 -5.080 17.050 1.00 98.00 92 ARG A C 1
ATOM 667 O O . ARG A 1 92 ? 2.574 -4.723 18.216 1.00 98.00 92 ARG A O 1
ATOM 674 N N . VAL A 1 93 ? 2.696 -4.245 16.018 1.00 97.94 93 VAL A N 1
ATOM 675 C CA . VAL A 1 93 ? 2.407 -2.810 16.121 1.00 97.94 93 VAL A CA 1
ATOM 676 C C . VAL A 1 93 ? 1.167 -2.523 15.292 1.00 97.94 93 VAL A C 1
ATOM 678 O O . VAL A 1 93 ? 1.185 -2.710 14.081 1.00 97.94 93 VAL A O 1
ATOM 681 N N . GLY A 1 94 ? 0.088 -2.102 15.946 1.00 97.94 94 GLY A N 1
ATOM 682 C CA . GLY A 1 94 ? -1.136 -1.664 15.281 1.00 97.94 94 GLY A CA 1
ATOM 683 C C . GLY A 1 94 ? -1.233 -0.145 15.274 1.00 97.94 94 GLY A C 1
ATOM 684 O O . GLY A 1 94 ? -0.945 0.490 16.287 1.00 97.94 94 GLY A O 1
ATOM 685 N N . VAL A 1 95 ? -1.666 0.419 14.153 1.00 98.06 95 VAL A N 1
ATOM 686 C CA . VAL A 1 95 ? -2.102 1.814 14.064 1.00 98.06 95 VAL A CA 1
ATOM 687 C C . VAL A 1 95 ? -3.592 1.804 13.778 1.00 98.06 95 VAL A C 1
ATOM 689 O O . VAL A 1 95 ? -4.020 1.212 12.792 1.00 98.06 95 VAL A O 1
ATOM 692 N N . GLU A 1 96 ? -4.356 2.451 14.649 1.00 98.06 96 GLU A N 1
ATOM 693 C CA . GLU A 1 96 ? -5.805 2.614 14.551 1.00 98.06 96 GLU A CA 1
ATOM 694 C C . GLU A 1 96 ? -6.138 4.101 14.455 1.00 98.06 96 GLU A C 1
ATOM 696 O O . GLU A 1 96 ? -5.420 4.943 15.004 1.00 98.06 96 GLU A O 1
ATOM 701 N N . TRP A 1 97 ? -7.219 4.436 13.760 1.00 97.50 97 TRP A N 1
ATOM 702 C CA . TRP A 1 97 ? -7.672 5.817 13.619 1.00 97.50 97 TRP A CA 1
ATOM 703 C C . TRP A 1 97 ? -9.195 5.926 13.672 1.00 97.50 97 TRP A C 1
ATOM 705 O O . TRP A 1 97 ? -9.914 4.934 13.602 1.00 97.50 97 TRP A O 1
ATOM 715 N N . ASP A 1 98 ? -9.702 7.152 13.804 1.00 97.31 98 ASP A N 1
ATOM 716 C CA . ASP A 1 98 ? -11.140 7.414 13.754 1.00 97.31 98 ASP A CA 1
ATOM 717 C C . ASP A 1 98 ? -11.592 7.581 12.289 1.00 97.31 98 ASP A C 1
ATOM 719 O O . ASP A 1 98 ? -11.253 8.591 11.650 1.00 97.31 98 ASP A O 1
ATOM 723 N N . PRO A 1 99 ? -12.379 6.636 11.735 1.00 95.19 99 PRO A N 1
ATOM 724 C CA . PRO A 1 99 ? -12.842 6.710 10.357 1.00 95.19 99 PRO A CA 1
ATOM 725 C C . PRO A 1 99 ? -13.865 7.826 10.144 1.00 95.19 99 PRO A C 1
ATOM 727 O O . PRO A 1 99 ? -14.227 8.100 9.004 1.00 95.19 99 PRO A O 1
ATOM 730 N N . THR A 1 100 ? -14.361 8.492 11.189 1.00 96.38 100 THR A N 1
ATOM 731 C CA . THR A 1 100 ? -15.196 9.694 11.058 1.00 96.38 100 THR A CA 1
ATOM 732 C C . THR A 1 100 ? -14.420 10.810 10.367 1.00 96.38 100 THR A C 1
ATOM 734 O O . THR A 1 100 ? -14.959 11.449 9.462 1.00 96.38 100 THR A O 1
ATOM 737 N N . TYR A 1 101 ? -13.149 10.985 10.738 1.00 97.00 101 TYR A N 1
ATOM 738 C CA . TYR A 1 101 ? -12.291 12.070 10.258 1.00 97.00 101 TYR A CA 1
ATOM 739 C C . TYR A 1 101 ? -11.290 11.617 9.193 1.00 97.00 101 TYR A C 1
ATOM 741 O O . TYR A 1 101 ? -11.007 12.370 8.263 1.00 97.00 101 TYR A O 1
ATOM 749 N N . LEU A 1 102 ? -10.769 10.392 9.301 1.00 97.19 102 LEU A N 1
ATOM 750 C CA . LEU A 1 102 ? -9.743 9.855 8.407 1.00 97.19 102 LEU A CA 1
ATOM 751 C C . LEU A 1 102 ? -10.305 8.664 7.625 1.00 97.19 102 LEU A C 1
ATOM 753 O O . LEU A 1 102 ? -10.321 7.529 8.091 1.00 97.19 102 LEU A O 1
ATOM 757 N N . LYS A 1 103 ? -10.803 8.944 6.418 1.00 97.31 103 LYS A N 1
ATOM 758 C CA . LYS A 1 103 ? -11.489 7.961 5.558 1.00 97.31 103 LYS A CA 1
ATOM 759 C C . LYS A 1 103 ? -10.552 7.016 4.805 1.00 97.31 103 LYS A C 1
ATOM 761 O O . LYS A 1 103 ? -11.031 6.053 4.225 1.00 97.31 103 LYS A O 1
ATOM 766 N N . SER A 1 104 ? -9.254 7.300 4.810 1.00 97.50 104 SER A N 1
ATOM 767 C CA . SER A 1 104 ? -8.214 6.543 4.115 1.00 97.50 104 SER A CA 1
ATOM 768 C C . SER A 1 104 ? -6.930 6.583 4.937 1.00 97.50 104 SER A C 1
ATOM 770 O O . SER A 1 104 ? -6.751 7.479 5.766 1.00 97.50 104 SER A O 1
ATOM 772 N N . ALA A 1 105 ? -6.022 5.651 4.669 1.00 97.56 105 ALA A N 1
ATOM 773 C CA . ALA A 1 105 ? -4.684 5.637 5.251 1.00 97.56 105 ALA A CA 1
ATOM 774 C C . ALA A 1 105 ? -3.633 5.627 4.142 1.00 97.56 105 ALA A C 1
ATOM 776 O O . ALA A 1 105 ? -3.838 5.015 3.100 1.00 97.56 105 ALA A O 1
ATOM 777 N N . MET A 1 106 ? -2.509 6.303 4.357 1.00 97.38 106 MET A N 1
ATOM 778 C CA . MET A 1 106 ? -1.389 6.315 3.418 1.00 97.38 106 MET A CA 1
ATOM 779 C C . MET A 1 106 ? -0.228 5.531 4.018 1.00 97.38 106 MET A C 1
ATOM 781 O O . MET A 1 106 ? 0.280 5.884 5.082 1.00 97.38 106 MET A O 1
ATOM 785 N N . LEU A 1 107 ? 0.189 4.477 3.326 1.00 96.69 107 LEU A N 1
ATOM 786 C CA . LEU A 1 107 ? 1.415 3.754 3.611 1.00 96.69 107 LEU A CA 1
ATOM 787 C C . LEU A 1 107 ? 2.561 4.445 2.887 1.00 96.69 107 LEU A C 1
ATOM 789 O O . LEU A 1 107 ? 2.575 4.521 1.661 1.00 96.69 107 LEU A O 1
ATOM 793 N N . TRP A 1 108 ? 3.526 4.936 3.654 1.00 95.19 108 TRP A N 1
ATOM 794 C CA . TRP A 1 108 ? 4.809 5.359 3.118 1.00 95.19 108 TRP A CA 1
ATOM 795 C C . TRP A 1 108 ? 5.845 4.279 3.428 1.00 95.19 108 TRP A C 1
ATOM 797 O O . TRP A 1 108 ? 6.134 3.994 4.591 1.00 95.19 108 TRP A O 1
ATOM 807 N N . MET A 1 109 ? 6.361 3.646 2.380 1.00 93.62 109 MET A N 1
ATOM 808 C CA . MET A 1 109 ? 7.252 2.497 2.437 1.00 93.62 109 MET A CA 1
ATOM 809 C C . MET A 1 109 ? 8.609 2.871 1.849 1.00 93.62 109 MET A C 1
ATOM 811 O O . MET A 1 109 ? 8.855 2.720 0.654 1.00 93.62 109 MET A O 1
ATOM 815 N N . SER A 1 110 ? 9.509 3.338 2.710 1.00 92.12 110 SER A N 1
ATOM 816 C CA . SER A 1 110 ? 10.908 3.544 2.345 1.00 92.12 110 SER A CA 1
ATOM 817 C C . SER A 1 110 ? 11.720 2.309 2.717 1.00 92.12 110 SER A C 1
ATOM 819 O O . SER A 1 110 ? 11.839 1.955 3.891 1.00 92.12 110 SER A O 1
ATOM 821 N N . ASN A 1 111 ? 12.290 1.654 1.712 1.00 93.06 111 ASN A N 1
ATOM 822 C CA . ASN A 1 111 ? 13.257 0.580 1.874 1.00 93.06 111 ASN A CA 1
ATOM 823 C C . ASN A 1 111 ? 14.532 0.987 1.149 1.00 93.06 111 ASN A C 1
ATOM 825 O O . ASN A 1 111 ? 14.724 0.653 -0.013 1.00 93.06 111 ASN A O 1
ATOM 829 N N . ARG A 1 112 ? 15.387 1.765 1.814 1.00 91.25 112 ARG A N 1
ATOM 830 C CA . ARG A 1 112 ? 16.659 2.252 1.257 1.00 91.25 112 ARG A CA 1
ATOM 831 C C . ARG A 1 112 ? 16.543 3.127 -0.002 1.00 91.25 112 ARG A C 1
ATOM 833 O O . ARG A 1 112 ? 17.576 3.488 -0.565 1.00 91.25 112 ARG A O 1
ATOM 840 N N . GLY A 1 113 ? 15.338 3.483 -0.461 1.00 88.62 113 GLY A N 1
ATOM 841 C CA . GLY A 1 113 ? 15.125 4.249 -1.696 1.00 88.62 113 GLY A CA 1
ATOM 842 C C . GLY A 1 113 ? 15.516 5.721 -1.578 1.00 88.62 113 GLY A C 1
ATOM 843 O O . GLY A 1 113 ? 16.104 6.294 -2.492 1.00 88.62 113 GLY A O 1
ATOM 844 N N . ARG A 1 114 ? 15.320 6.343 -0.409 1.00 88.31 114 ARG A N 1
ATOM 845 C CA . ARG A 1 114 ? 15.734 7.738 -0.198 1.00 88.31 114 ARG A CA 1
ATOM 846 C C . ARG A 1 114 ? 17.241 7.888 -0.015 1.00 88.31 114 ARG A C 1
ATOM 848 O O . ARG A 1 114 ? 17.757 7.830 1.096 1.00 88.31 114 ARG A O 1
ATOM 855 N N . LYS A 1 115 ? 17.941 8.183 -1.111 1.00 85.25 115 LYS A N 1
ATOM 856 C CA . LYS A 1 115 ? 19.400 8.407 -1.121 1.00 85.25 11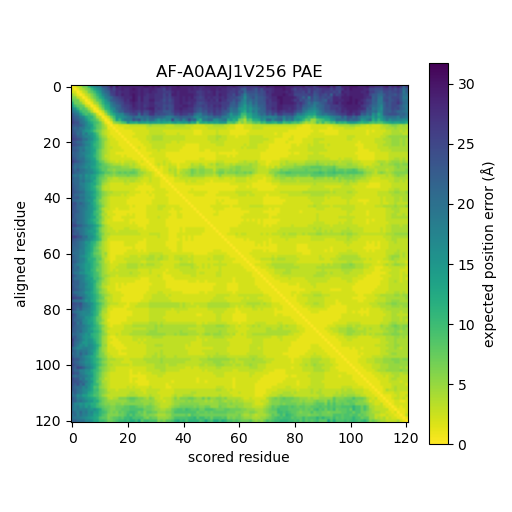5 LYS A CA 1
ATOM 857 C C . LYS A 1 115 ? 19.841 9.777 -0.596 1.00 85.25 115 LYS A C 1
ATOM 859 O O . LYS A 1 115 ? 20.998 9.948 -0.221 1.00 85.25 115 LYS A O 1
ATOM 864 N N . GLY A 1 116 ? 18.943 10.761 -0.576 1.00 85.31 116 GLY A N 1
ATOM 865 C CA . GLY A 1 116 ? 19.230 12.103 -0.063 1.00 85.31 116 GLY A CA 1
ATOM 866 C C . GLY A 1 116 ? 19.325 12.159 1.466 1.00 85.31 116 GLY A C 1
ATOM 867 O O . GLY A 1 116 ? 18.768 11.317 2.172 1.00 85.31 116 GLY A O 1
ATOM 868 N N . LEU A 1 117 ? 19.995 13.188 1.993 1.00 87.12 117 LEU A N 1
ATOM 869 C CA . LEU A 1 117 ? 19.976 13.493 3.429 1.00 87.12 117 LEU A CA 1
ATOM 870 C C . LEU A 1 117 ? 18.536 13.793 3.906 1.00 87.12 117 LEU A C 1
ATOM 872 O O . LEU A 1 117 ? 17.763 14.387 3.153 1.00 87.12 117 LEU A O 1
ATOM 876 N N . PRO A 1 118 ? 18.165 13.433 5.150 1.00 88.69 118 PRO A N 1
ATOM 877 C CA . PRO A 1 118 ? 18.980 12.765 6.174 1.00 88.69 118 PRO A CA 1
ATOM 878 C C . PRO A 1 118 ? 19.010 11.229 6.059 1.00 88.69 118 PRO A C 1
ATOM 880 O O . PRO A 1 118 ? 19.607 10.577 6.907 1.00 88.69 118 PRO A O 1
ATOM 883 N N . TRP A 1 119 ? 18.354 10.655 5.050 1.00 85.56 119 TRP A N 1
ATOM 884 C CA . TRP A 1 119 ? 18.046 9.226 4.987 1.00 85.56 119 TRP A CA 1
ATOM 885 C C . TRP A 1 119 ? 19.214 8.369 4.498 1.00 85.56 119 TRP A C 1
ATOM 887 O O . TRP A 1 119 ? 19.439 7.309 5.062 1.00 85.56 119 TRP A O 1
ATOM 897 N N . VAL A 1 120 ? 19.970 8.845 3.497 1.00 85.00 120 VAL A N 1
ATOM 898 C CA . VAL A 1 120 ? 21.202 8.222 2.950 1.00 85.00 120 VAL A CA 1
ATOM 899 C C . VAL A 1 120 ? 21.103 6.739 2.543 1.00 85.00 120 VAL A C 1
ATOM 901 O O . VAL A 1 120 ? 22.132 6.112 2.286 1.00 85.00 120 VAL A O 1
ATOM 904 N N . GLY A 1 121 ? 19.889 6.202 2.392 1.00 80.69 121 GLY A N 1
ATOM 905 C CA . GLY A 1 121 ? 19.620 4.806 2.029 1.00 80.69 121 GLY A CA 1
ATOM 906 C C . GLY A 1 121 ? 19.465 3.875 3.222 1.00 80.69 121 GLY A C 1
ATOM 907 O O . GLY A 1 121 ? 20.431 3.131 3.520 1.00 80.69 121 GLY A O 1
#

Secondary structure (DSSP, 8-state):
--------------EEEEPPP-SEEEE-SS--SS--BPTT-EES-GGGEEBTTS-EE-TTEES-SS-EEEEEEEES-SSSEEEEEETTTTEEEEEE--TTT--EEEEEEEEB---STTT--

Mean predicted aligned error: 6.02 Å

Foldseek 3Di:
DDDDPPPPPPDFQQKFKDAAQAPWKFWDQDAPQFDQADRGDIHGACCFGAGPVRGGHNNGGPPGPGFGWIKMKRAQGPAQKMWMARNVVGDIDMDGDDCVPVRIDMDTRGNNNPCDPPSND

Radius of gyration: 15.44 Å; Cα contacts (8 Å, |Δi|>4): 248; chains: 1; bounding box: 54×26×34 Å

pLDDT: mean 89.82, std 16.29, range [32.19, 98.69]

Nearest PDB structures (foldseek):
  7xdq-assembly1_A  TM=4.398E-01  e=9.999E+00  Marinobacter adhaerens
  7m6a-assembly1_A  TM=2.372E-01  e=8.871E+00  Oryctolagus cuniculus